Protein AF-A0A564Z6R5-F1 (afdb_monomer)

Solvent-accessible surface area (backbone atoms only — not comparable to full-atom values): 4479 Å² total; per-residue (Å²): 138,54,73,69,58,51,52,51,50,51,35,51,76,74,63,64,62,76,57,68,85,69,46,57,68,74,58,44,54,58,54,51,74,75,46,53,75,67,56,49,53,53,46,32,76,75,31,70,70,50,31,51,49,60,72,76,45,69,54,63,60,54,50,50,56,50,57,56,50,55,67,74,76,111

InterPro domains:
  IPR001810 F-box domain [PF00646] (20-60)
  IPR001810 F-box domain [PS50181] (17-63)
  IPR036047 F-box-like domain superfamily [SSF81383] (14-68)

Mean predicted aligned error: 6.35 Å

Structure (mmCIF, N/CA/C/O backbone):
data_AF-A0A564Z6R5-F1
#
_entry.id   AF-A0A564Z6R5-F1
#
loop_
_atom_site.group_PDB
_atom_site.id
_atom_site.type_symbol
_atom_site.label_atom_id
_atom_site.label_alt_id
_atom_site.label_comp_id
_atom_site.label_asym_id
_atom_site.label_entity_id
_atom_site.label_seq_id
_atom_site.pdbx_PDB_ins_code
_atom_site.Cartn_x
_atom_site.Cartn_y
_atom_site.Cartn_z
_atom_site.occupancy
_atom_site.B_iso_or_equiv
_atom_site.auth_seq_id
_atom_site.auth_comp_id
_atom_site.auth_asym_id
_atom_site.auth_atom_id
_atom_site.pdbx_PDB_model_num
ATOM 1 N N . MET A 1 1 ? 18.294 6.730 -20.985 1.00 58.00 1 MET A N 1
ATOM 2 C CA . MET A 1 1 ? 17.733 5.679 -20.104 1.00 58.00 1 MET A CA 1
ATOM 3 C C . MET A 1 1 ? 18.897 4.834 -19.607 1.00 58.00 1 MET A C 1
ATOM 5 O O . MET A 1 1 ? 19.775 4.555 -20.409 1.00 58.00 1 MET A O 1
ATOM 9 N N . GLY A 1 2 ? 18.993 4.557 -18.304 1.00 89.62 2 GLY A N 1
ATOM 10 C CA . GLY A 1 2 ? 20.209 4.009 -17.675 1.00 89.62 2 GLY A CA 1
ATOM 11 C C . GLY A 1 2 ? 19.942 2.801 -16.773 1.00 89.62 2 GLY A C 1
ATOM 12 O O . GLY A 1 2 ? 18.856 2.230 -16.818 1.00 89.62 2 GLY A O 1
ATOM 13 N N . LYS A 1 3 ? 20.920 2.450 -15.922 1.00 90.31 3 LYS A N 1
ATOM 14 C CA . LYS A 1 3 ? 20.924 1.258 -15.045 1.00 90.31 3 LYS A CA 1
ATOM 15 C C . LYS A 1 3 ? 19.622 1.048 -14.255 1.00 90.31 3 LYS A C 1
ATOM 17 O O . LYS A 1 3 ? 19.161 -0.079 -14.144 1.00 90.31 3 LYS A O 1
ATOM 22 N N . SER A 1 4 ? 18.998 2.118 -13.762 1.00 87.69 4 SER A N 1
ATOM 23 C CA . SER A 1 4 ? 17.745 2.035 -12.996 1.00 87.69 4 SER A CA 1
ATOM 24 C C . SER A 1 4 ? 16.544 1.589 -13.832 1.00 87.69 4 SER A C 1
ATOM 26 O O . SER A 1 4 ? 15.673 0.896 -13.321 1.00 87.69 4 SER A O 1
ATOM 28 N N . ALA A 1 5 ? 16.493 1.968 -15.112 1.00 91.06 5 ALA A N 1
ATOM 29 C CA . ALA A 1 5 ? 15.428 1.526 -16.010 1.00 91.06 5 ALA A CA 1
ATOM 30 C C . ALA A 1 5 ? 15.595 0.043 -16.367 1.00 91.06 5 ALA A C 1
ATOM 32 O O . ALA A 1 5 ? 14.608 -0.680 -16.406 1.00 91.06 5 ALA A O 1
ATOM 33 N N . LEU A 1 6 ? 16.841 -0.410 -16.559 1.00 93.00 6 LEU A N 1
ATOM 34 C CA . LEU A 1 6 ? 17.144 -1.824 -16.788 1.00 93.00 6 LEU A CA 1
ATOM 35 C C . LEU A 1 6 ? 16.745 -2.672 -15.572 1.00 93.00 6 LEU A C 1
ATOM 37 O O . LEU A 1 6 ? 15.961 -3.597 -15.713 1.00 93.00 6 LEU A O 1
ATOM 41 N N . LEU A 1 7 ? 17.167 -2.261 -14.369 1.00 92.50 7 LEU A N 1
ATOM 42 C CA . LEU A 1 7 ? 16.811 -2.932 -13.116 1.00 92.50 7 LEU A CA 1
ATOM 43 C C . LEU A 1 7 ? 15.292 -2.997 -12.902 1.00 92.50 7 LEU A C 1
ATOM 45 O O . LEU A 1 7 ? 14.772 -3.986 -12.397 1.00 92.50 7 LEU A O 1
ATOM 49 N N . PHE A 1 8 ? 14.563 -1.942 -13.266 1.00 88.19 8 PHE A 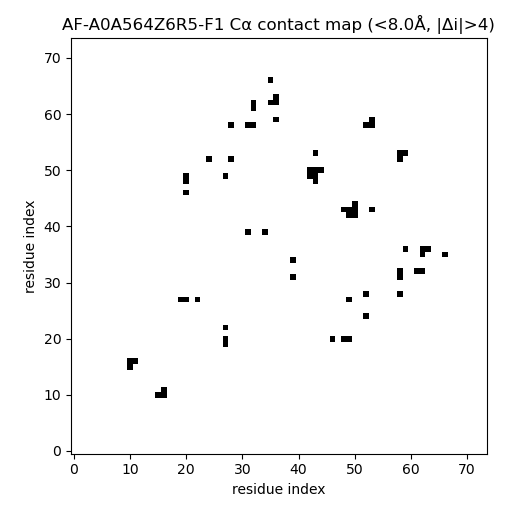N 1
ATOM 50 C CA . PHE A 1 8 ? 13.104 -1.953 -13.212 1.00 88.19 8 PHE A CA 1
ATOM 51 C C . PHE A 1 8 ? 12.499 -2.986 -14.174 1.00 88.19 8 PHE A C 1
ATOM 53 O O . PHE A 1 8 ? 11.601 -3.726 -13.777 1.00 88.19 8 PHE A O 1
ATOM 60 N N . CYS A 1 9 ? 12.996 -3.061 -15.413 1.00 91.75 9 CYS A N 1
ATOM 61 C CA . CYS A 1 9 ? 12.557 -4.065 -16.380 1.00 91.75 9 CYS A CA 1
ATOM 62 C C . CYS A 1 9 ? 12.861 -5.487 -15.900 1.00 91.75 9 CYS A C 1
ATOM 64 O O . CYS A 1 9 ? 11.961 -6.322 -15.948 1.00 91.75 9 CYS A O 1
ATOM 66 N N . ASP A 1 10 ? 14.065 -5.734 -15.380 1.00 94.75 10 ASP A N 1
ATOM 67 C CA . ASP A 1 10 ? 14.468 -7.043 -14.853 1.00 94.75 10 ASP A CA 1
ATOM 68 C C . ASP A 1 10 ? 13.514 -7.485 -13.734 1.00 94.75 10 ASP A C 1
ATOM 70 O O . ASP A 1 10 ? 12.910 -8.555 -13.815 1.00 94.75 10 ASP A O 1
ATOM 74 N N . ASN A 1 11 ? 13.243 -6.595 -12.770 1.00 92.75 11 ASN A N 1
ATOM 75 C CA . ASN A 1 11 ? 12.269 -6.845 -11.704 1.00 92.75 11 ASN A CA 1
ATOM 76 C C . ASN A 1 11 ? 10.875 -7.193 -12.246 1.00 92.75 11 ASN A C 1
ATOM 78 O O . ASN A 1 11 ? 10.231 -8.106 -11.737 1.00 92.75 11 ASN A O 1
ATOM 82 N N . ILE A 1 12 ? 10.396 -6.506 -13.289 1.00 91.19 12 ILE A N 1
ATOM 83 C CA . ILE A 1 12 ? 9.111 -6.855 -13.910 1.00 91.19 12 ILE A CA 1
ATOM 84 C C . ILE A 1 12 ? 9.167 -8.248 -14.538 1.00 91.19 12 ILE A C 1
ATOM 86 O O . ILE A 1 12 ? 8.236 -9.028 -14.344 1.00 91.19 12 ILE A O 1
ATOM 90 N N . THR A 1 13 ? 10.224 -8.561 -15.293 1.00 93.88 13 THR A N 1
ATOM 91 C CA . THR A 1 13 ? 10.351 -9.857 -15.979 1.00 93.88 13 THR A CA 1
ATOM 92 C C . THR A 1 13 ? 10.496 -11.028 -15.013 1.00 93.88 13 THR A C 1
ATOM 94 O O . THR A 1 13 ? 10.028 -12.123 -15.311 1.00 93.88 13 THR A O 1
ATOM 97 N N . GLU A 1 14 ? 11.063 -10.785 -13.834 1.0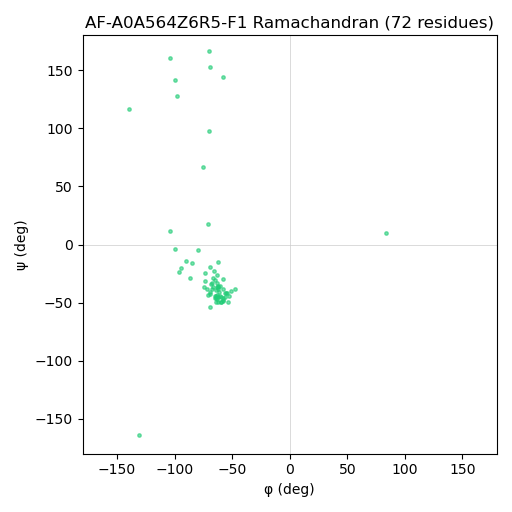0 95.31 14 GLU A N 1
ATOM 98 C CA . GLU A 1 14 ? 11.155 -11.749 -12.735 1.00 95.31 14 GLU A CA 1
ATOM 99 C C . GLU A 1 14 ? 9.847 -11.867 -11.931 1.00 95.31 14 GLU A C 1
ATOM 101 O O . GLU A 1 14 ? 9.733 -12.714 -11.049 1.00 95.31 14 GLU A O 1
ATOM 106 N N . GLY A 1 15 ? 8.838 -11.043 -12.232 1.00 91.62 15 GLY A N 1
ATOM 107 C CA . GLY A 1 15 ? 7.550 -11.049 -11.539 1.00 91.62 15 GLY A CA 1
ATOM 108 C C . GLY A 1 15 ? 7.523 -10.248 -10.233 1.00 91.62 15 GLY A C 1
ATOM 109 O O . GLY A 1 15 ? 6.516 -10.293 -9.523 1.00 91.62 15 GLY A O 1
ATOM 110 N N . ASN A 1 16 ? 8.565 -9.465 -9.931 1.00 91.94 16 ASN A N 1
ATOM 111 C CA . ASN A 1 16 ? 8.651 -8.567 -8.772 1.00 91.94 16 ASN A CA 1
ATOM 112 C C . ASN A 1 16 ? 7.801 -7.305 -8.997 1.00 91.94 16 ASN A C 1
ATOM 114 O O . ASN A 1 16 ? 8.297 -6.186 -9.154 1.00 91.94 16 ASN A O 1
ATOM 118 N N . ILE A 1 17 ? 6.485 -7.495 -9.048 1.00 89.25 17 ILE A N 1
ATOM 119 C CA . ILE A 1 17 ? 5.508 -6.434 -9.272 1.00 89.25 17 ILE A CA 1
ATOM 120 C C . ILE A 1 17 ? 4.943 -5.989 -7.925 1.00 89.25 17 ILE A C 1
ATOM 122 O O . ILE A 1 17 ? 4.404 -6.790 -7.164 1.00 89.25 17 ILE A O 1
ATOM 126 N N . ASP A 1 18 ? 4.980 -4.684 -7.656 1.00 88.12 18 ASP A N 1
ATOM 127 C CA . ASP A 1 18 ? 4.191 -4.112 -6.566 1.00 88.12 18 ASP A CA 1
ATOM 128 C C . ASP A 1 18 ? 2.700 -4.153 -6.936 1.00 88.12 18 ASP A C 1
ATOM 130 O O . ASP A 1 18 ? 2.180 -3.31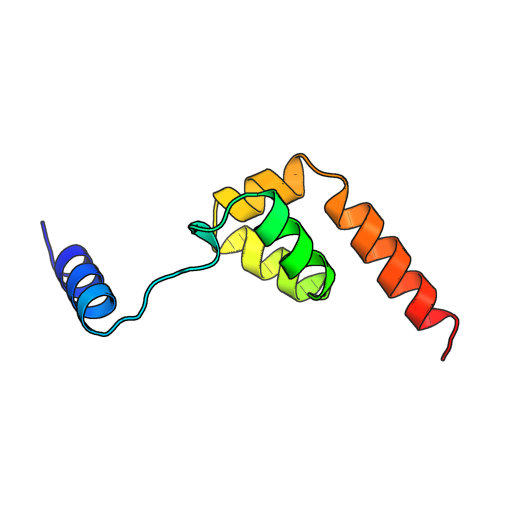1 -7.677 1.00 88.12 18 ASP A O 1
ATOM 134 N N . PHE A 1 19 ? 2.014 -5.182 -6.442 1.00 89.75 19 PHE A N 1
ATOM 135 C CA . PHE A 1 19 ? 0.578 -5.354 -6.627 1.00 89.75 19 PHE A CA 1
ATOM 136 C C . PHE A 1 19 ? -0.232 -4.382 -5.775 1.00 89.75 19 PHE A C 1
ATOM 138 O O . PHE A 1 19 ? -1.305 -3.961 -6.201 1.00 89.75 19 PHE A O 1
ATOM 145 N N . LEU A 1 20 ? 0.266 -4.000 -4.597 1.00 89.56 20 LEU A N 1
ATOM 146 C CA . LEU A 1 20 ? -0.494 -3.220 -3.626 1.00 89.56 20 LEU A CA 1
ATOM 147 C C . LEU A 1 20 ? -0.821 -1.829 -4.174 1.00 89.56 20 LEU A C 1
ATOM 149 O O . LEU A 1 20 ? -1.978 -1.413 -4.136 1.00 89.56 20 LEU A O 1
ATOM 153 N N . SER A 1 21 ? 0.156 -1.144 -4.774 1.00 87.75 21 SER A N 1
ATOM 154 C CA . SER A 1 21 ? -0.072 0.168 -5.402 1.00 87.75 21 SER A CA 1
ATOM 155 C C . SER A 1 21 ? -0.998 0.106 -6.625 1.00 87.75 21 SER A C 1
ATOM 157 O O . SER A 1 21 ? -1.668 1.090 -6.963 1.00 87.75 21 SER A O 1
ATOM 159 N N . ARG A 1 22 ? -1.113 -1.061 -7.266 1.00 91.00 22 ARG A N 1
ATOM 160 C CA . ARG A 1 22 ? -1.972 -1.288 -8.439 1.00 91.00 22 ARG A CA 1
ATOM 161 C C . ARG A 1 22 ? -3.418 -1.629 -8.081 1.00 91.00 22 ARG A C 1
ATOM 163 O O . ARG A 1 22 ? -4.290 -1.488 -8.934 1.00 91.00 22 ARG A O 1
ATOM 170 N N . MET A 1 23 ? -3.700 -2.011 -6.837 1.00 93.56 23 MET A N 1
ATOM 171 C CA . MET A 1 23 ? -5.060 -2.342 -6.406 1.00 93.56 23 MET A CA 1
ATOM 172 C C . MET A 1 23 ? -5.982 -1.106 -6.360 1.00 93.56 23 MET A C 1
ATOM 174 O O . MET A 1 23 ? -5.526 0.023 -6.138 1.00 93.56 23 MET A O 1
ATOM 178 N N . PRO A 1 24 ? -7.303 -1.280 -6.525 1.00 93.38 24 PRO A N 1
ATOM 179 C CA . PRO A 1 24 ? -8.285 -0.238 -6.240 1.00 93.38 24 PRO A CA 1
ATOM 180 C C . PRO A 1 24 ? -8.205 0.255 -4.782 1.00 93.38 24 PRO A C 1
ATOM 182 O O . PRO A 1 24 ? -8.007 -0.565 -3.880 1.00 93.38 24 PRO A O 1
ATOM 185 N N . PRO A 1 25 ? -8.428 1.557 -4.504 1.00 91.25 25 PRO A N 1
ATOM 186 C CA . PRO A 1 25 ? -8.368 2.101 -3.144 1.00 91.25 25 PRO A CA 1
ATOM 187 C C . PRO A 1 25 ? -9.198 1.340 -2.091 1.00 91.25 25 PRO A C 1
ATOM 189 O O . PRO A 1 25 ? -8.680 1.125 -0.996 1.00 91.25 25 PRO A O 1
ATOM 192 N N . PRO A 1 26 ? -10.425 0.849 -2.380 1.00 91.12 26 PRO A N 1
ATOM 193 C CA . PRO A 1 26 ? -11.189 0.057 -1.410 1.00 91.12 26 PRO A CA 1
ATOM 194 C C . PRO A 1 26 ? -10.487 -1.239 -0.978 1.00 91.12 26 PRO A C 1
ATOM 196 O O . PRO A 1 26 ? -10.561 -1.621 0.189 1.00 91.12 26 PRO A O 1
ATOM 199 N N . ILE A 1 27 ? -9.772 -1.897 -1.897 1.00 93.31 27 ILE A N 1
ATOM 200 C CA . ILE A 1 27 ? -9.011 -3.118 -1.599 1.00 93.31 27 ILE A CA 1
ATOM 201 C C . ILE A 1 27 ? -7.791 -2.775 -0.743 1.00 93.31 27 ILE A C 1
ATOM 203 O O . ILE A 1 27 ? -7.546 -3.443 0.258 1.00 93.31 27 ILE A O 1
ATOM 207 N N . ILE A 1 28 ? -7.074 -1.698 -1.080 1.00 92.44 28 ILE A N 1
ATOM 208 C CA . ILE A 1 28 ? -5.927 -1.226 -0.288 1.00 92.44 28 ILE A CA 1
ATOM 209 C C . ILE A 1 28 ? -6.368 -0.929 1.148 1.00 92.44 28 ILE A C 1
ATOM 211 O O . ILE A 1 28 ? -5.756 -1.435 2.081 1.00 92.44 28 ILE A O 1
ATOM 215 N N . LYS A 1 29 ? -7.474 -0.201 1.347 1.00 89.56 29 LYS A N 1
ATOM 216 C CA . LYS A 1 29 ? -8.031 0.062 2.687 1.00 89.56 29 LYS A CA 1
ATOM 217 C C . LYS A 1 29 ? -8.320 -1.218 3.458 1.00 89.56 29 LYS A C 1
ATOM 219 O O . LYS A 1 29 ? -7.981 -1.325 4.636 1.00 89.56 29 LYS A O 1
ATOM 224 N N . LYS A 1 30 ? -8.931 -2.204 2.793 1.00 90.38 30 LYS A N 1
ATOM 225 C CA . LYS A 1 30 ? -9.216 -3.494 3.418 1.00 90.38 30 LYS A CA 1
ATOM 226 C C . LYS A 1 30 ? -7.928 -4.193 3.852 1.00 90.38 30 LYS A C 1
ATOM 228 O O . LYS A 1 30 ? -7.900 -4.725 4.954 1.00 90.38 30 LYS A O 1
ATOM 233 N N . ILE A 1 31 ? -6.868 -4.144 3.047 1.00 91.81 31 ILE A N 1
ATOM 234 C CA . ILE A 1 31 ? -5.548 -4.682 3.409 1.00 91.81 31 ILE A CA 1
ATOM 235 C C . ILE A 1 31 ? -4.959 -3.921 4.604 1.00 91.81 31 ILE A C 1
ATOM 237 O O . ILE A 1 31 ? -4.580 -4.556 5.585 1.00 91.81 31 ILE A O 1
ATOM 241 N N . LEU A 1 32 ? -4.951 -2.582 4.576 1.00 90.06 32 LEU A N 1
ATOM 242 C CA . LEU A 1 32 ? -4.432 -1.753 5.673 1.00 90.06 32 LEU A CA 1
ATOM 243 C C . LEU A 1 32 ? -5.149 -2.035 7.004 1.00 90.06 32 LEU A C 1
ATOM 245 O O . LEU A 1 32 ? -4.519 -1.974 8.053 1.00 90.06 32 LEU A O 1
ATOM 249 N N . SER A 1 33 ? -6.425 -2.443 6.982 1.00 87.69 33 SER A N 1
ATOM 250 C CA . SER A 1 33 ? -7.155 -2.839 8.201 1.00 87.69 33 SER A CA 1
ATOM 251 C C . SER A 1 33 ? -6.574 -4.062 8.933 1.00 87.69 33 SER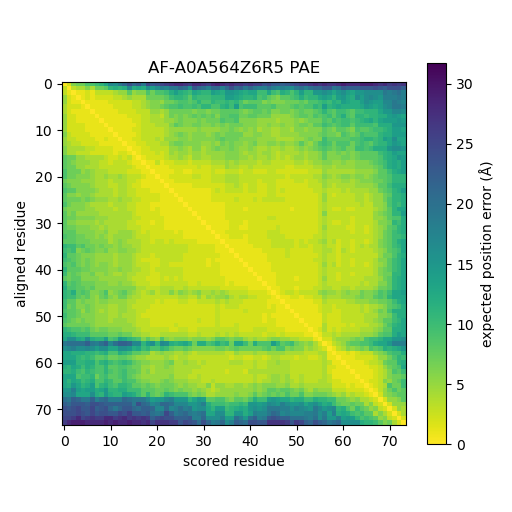 A C 1
ATOM 253 O O . SER A 1 33 ? -6.894 -4.279 10.103 1.00 87.69 33 SER A O 1
ATOM 255 N N . PHE A 1 34 ? -5.692 -4.833 8.289 1.00 89.38 34 PHE A N 1
ATOM 256 C CA . PHE A 1 34 ? -4.956 -5.954 8.890 1.00 89.38 34 PHE A CA 1
ATOM 257 C C . PHE A 1 34 ? -3.517 -5.599 9.290 1.00 89.38 34 PHE A C 1
ATOM 259 O O . PHE A 1 34 ? -2.825 -6.428 9.871 1.00 89.38 34 PHE A O 1
ATOM 266 N N . VAL A 1 35 ? -3.052 -4.384 8.990 1.00 90.00 35 VAL A N 1
ATOM 267 C CA . VAL A 1 35 ? -1.686 -3.930 9.282 1.00 90.00 35 VAL A CA 1
ATOM 268 C C . VAL A 1 35 ? -1.696 -3.078 10.554 1.00 90.00 35 VAL A C 1
ATOM 270 O O . VAL A 1 35 ? -2.640 -2.322 10.797 1.00 90.00 35 VAL A O 1
ATOM 273 N N . ASN A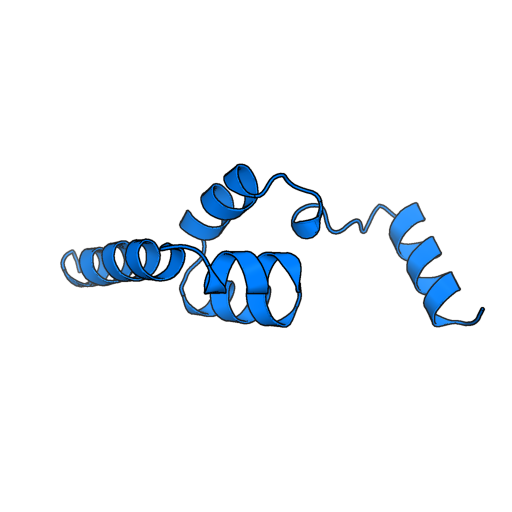 1 36 ? -0.678 -3.214 11.403 1.00 89.94 36 ASN A N 1
ATOM 274 C CA . ASN A 1 36 ? -0.521 -2.384 12.601 1.00 89.94 36 ASN A CA 1
ATOM 275 C C . ASN A 1 36 ? -0.153 -0.929 12.243 1.00 89.94 36 ASN A C 1
ATOM 277 O O . ASN A 1 36 ? 0.214 -0.628 11.106 1.00 89.94 36 ASN A O 1
ATOM 281 N N . ALA A 1 37 ? -0.251 -0.016 13.211 1.00 89.75 37 ALA A N 1
ATOM 282 C CA . ALA A 1 37 ? 0.046 1.401 12.985 1.00 89.75 37 ALA A CA 1
ATOM 283 C C . ALA A 1 37 ? 1.454 1.641 12.395 1.00 89.75 37 ALA A C 1
ATOM 285 O O . ALA A 1 37 ? 1.610 2.430 11.464 1.00 89.75 37 ALA A O 1
ATOM 286 N N . GLU A 1 38 ? 2.466 0.923 12.890 1.00 91.00 38 GLU A N 1
ATOM 287 C CA . GLU A 1 38 ? 3.848 1.023 12.403 1.00 91.00 38 GLU A CA 1
ATOM 288 C C . GLU A 1 38 ? 3.980 0.589 10.936 1.00 91.00 38 GLU A C 1
ATOM 290 O O . GLU A 1 38 ? 4.553 1.307 10.115 1.00 91.00 38 GLU A O 1
ATOM 295 N N . GLY A 1 39 ? 3.396 -0.554 10.571 1.00 91.62 39 GLY A N 1
ATOM 296 C CA . GLY A 1 39 ? 3.419 -1.060 9.203 1.00 91.62 39 GLY A CA 1
ATOM 297 C C . GLY A 1 39 ? 2.700 -0.130 8.227 1.00 91.62 39 GLY A C 1
ATOM 298 O O . GLY A 1 39 ? 3.175 0.068 7.109 1.00 91.62 39 GLY A O 1
ATOM 299 N N . ILE A 1 40 ? 1.601 0.501 8.653 1.00 91.31 40 ILE A N 1
ATOM 300 C CA . ILE A 1 40 ? 0.893 1.504 7.846 1.00 91.31 40 ILE A CA 1
ATOM 301 C C . ILE A 1 40 ? 1.771 2.742 7.626 1.00 91.31 40 ILE A C 1
ATOM 303 O O . ILE A 1 40 ? 1.868 3.210 6.489 1.00 91.31 40 ILE A O 1
ATOM 307 N N . SER A 1 41 ? 2.451 3.241 8.666 1.00 90.62 41 SER A N 1
ATOM 308 C CA . SER A 1 41 ? 3.406 4.355 8.535 1.00 90.62 41 SER A CA 1
ATOM 309 C C . SER A 1 41 ? 4.526 4.036 7.546 1.00 90.62 41 SER A C 1
ATOM 311 O O . SER A 1 41 ? 4.812 4.839 6.658 1.00 90.62 41 SER A O 1
ATOM 313 N N . ASN A 1 42 ? 5.119 2.844 7.637 1.00 93.38 42 ASN A N 1
ATOM 314 C CA . ASN A 1 42 ? 6.183 2.429 6.723 1.00 93.38 42 ASN A CA 1
ATOM 315 C C . ASN A 1 42 ? 5.683 2.332 5.271 1.00 93.38 42 ASN A C 1
ATOM 317 O O . ASN A 1 42 ? 6.329 2.845 4.358 1.00 93.38 42 ASN A O 1
ATOM 321 N N . LEU A 1 43 ? 4.499 1.751 5.048 1.00 91.25 43 LEU A N 1
ATOM 322 C CA . LEU A 1 43 ? 3.892 1.666 3.715 1.00 91.25 43 LEU A CA 1
ATOM 323 C C . LEU A 1 43 ? 3.595 3.046 3.112 1.00 91.25 43 LEU A C 1
ATOM 325 O O . LEU A 1 43 ? 3.806 3.251 1.914 1.00 91.25 43 LEU A O 1
ATOM 329 N N . ALA A 1 44 ? 3.143 4.001 3.928 1.00 91.00 44 ALA A N 1
ATOM 330 C CA . ALA A 1 44 ? 2.889 5.370 3.487 1.00 91.00 44 ALA A CA 1
ATOM 331 C C . ALA A 1 44 ? 4.174 6.080 3.018 1.00 91.00 44 ALA A C 1
ATOM 333 O O . ALA A 1 44 ? 4.121 6.860 2.069 1.00 91.00 44 ALA A O 1
ATOM 334 N N . CYS A 1 45 ? 5.331 5.773 3.612 1.00 91.19 45 CYS A N 1
ATOM 335 C CA . CYS A 1 45 ? 6.628 6.311 3.182 1.00 91.19 45 CYS A CA 1
ATOM 336 C C . CYS A 1 45 ? 7.146 5.689 1.873 1.00 91.19 45 CYS A C 1
ATOM 338 O O . CYS A 1 45 ? 7.936 6.316 1.168 1.00 91.19 45 CYS A O 1
ATOM 340 N N . CYS A 1 46 ? 6.710 4.474 1.528 1.00 87.56 46 CYS A N 1
ATOM 341 C CA . CYS A 1 46 ? 7.177 3.756 0.339 1.00 87.56 46 CYS A CA 1
ATOM 342 C C . CYS A 1 46 ? 6.280 3.946 -0.895 1.00 87.56 46 CYS A C 1
ATOM 344 O O . CYS A 1 46 ? 6.731 3.712 -2.015 1.00 87.56 46 CYS A O 1
ATOM 346 N N . CYS A 1 47 ? 5.018 4.358 -0.725 1.00 88.88 47 CYS A N 1
ATOM 347 C CA . CYS A 1 47 ? 4.060 4.457 -1.825 1.00 88.88 47 CYS A CA 1
ATOM 348 C C . CYS A 1 47 ? 3.191 5.716 -1.731 1.00 88.88 47 CYS A C 1
ATOM 350 O O . CYS A 1 47 ? 2.345 5.839 -0.846 1.00 88.88 47 CYS A O 1
ATOM 352 N N . LYS A 1 48 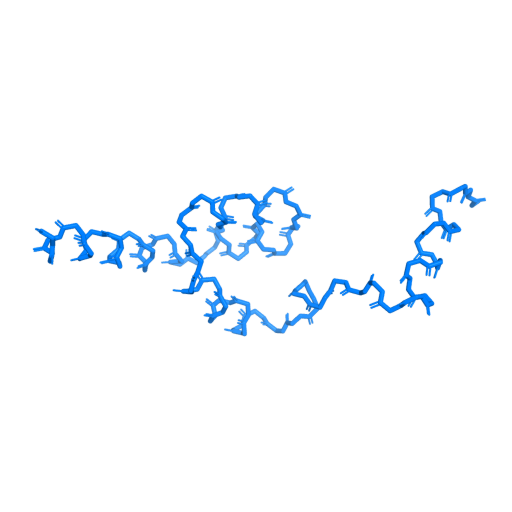? 3.313 6.610 -2.724 1.00 90.25 48 LYS A N 1
ATOM 353 C CA . LYS A 1 48 ? 2.539 7.862 -2.792 1.00 90.25 48 LYS A CA 1
ATOM 354 C C . LYS A 1 48 ? 1.025 7.634 -2.731 1.00 90.25 48 LYS A C 1
ATOM 356 O O . LYS A 1 48 ? 0.331 8.339 -2.013 1.00 90.25 48 LYS A O 1
ATOM 361 N N . LYS A 1 49 ? 0.513 6.618 -3.430 1.00 91.19 49 LYS A N 1
ATOM 362 C CA . LYS A 1 49 ? -0.922 6.297 -3.428 1.00 91.19 49 LYS A CA 1
ATOM 363 C C . LYS A 1 49 ? -1.413 5.863 -2.046 1.00 91.19 49 LYS A C 1
ATOM 365 O O . LYS A 1 49 ? -2.507 6.233 -1.641 1.00 91.19 49 LYS A O 1
ATOM 370 N N . ILE A 1 50 ? -0.610 5.082 -1.322 1.00 90.88 50 ILE A N 1
ATOM 371 C CA . ILE A 1 50 ? -0.939 4.678 0.051 1.00 90.88 50 ILE A CA 1
ATOM 372 C C . ILE A 1 50 ? -0.859 5.888 0.982 1.00 90.88 50 ILE A C 1
ATOM 374 O O . ILE A 1 50 ? -1.752 6.067 1.801 1.00 90.88 50 ILE A O 1
ATOM 378 N N . SER A 1 51 ? 0.151 6.746 0.811 1.00 92.44 51 SER A N 1
ATOM 379 C CA . SER A 1 51 ? 0.262 8.016 1.535 1.00 92.44 51 SER A CA 1
ATOM 380 C C . SER A 1 51 ? -1.004 8.867 1.379 1.00 92.44 51 SER A C 1
ATOM 382 O O . SER A 1 51 ? -1.601 9.260 2.377 1.00 92.44 51 SER A O 1
ATOM 384 N N . GLU A 1 52 ? -1.480 9.055 0.145 1.00 92.50 52 GLU A N 1
ATOM 385 C CA . GLU A 1 52 ? -2.706 9.807 -0.155 1.00 92.50 52 GLU A CA 1
ATOM 386 C C . GLU A 1 52 ? -3.947 9.188 0.507 1.00 92.50 52 GLU A C 1
ATOM 388 O O . GLU A 1 52 ? -4.731 9.911 1.121 1.00 92.50 52 GLU A O 1
ATOM 393 N N . ILE A 1 53 ? -4.098 7.858 0.449 1.00 90.38 53 ILE A N 1
ATOM 394 C CA . ILE A 1 53 ? -5.190 7.140 1.129 1.00 90.38 53 ILE A CA 1
ATOM 395 C C . ILE A 1 53 ? -5.130 7.393 2.641 1.00 90.38 53 ILE A C 1
ATOM 397 O O . ILE A 1 53 ? -6.122 7.795 3.240 1.00 90.38 53 ILE A O 1
ATOM 401 N N . CYS A 1 54 ? -3.961 7.230 3.262 1.00 88.50 54 CYS A N 1
ATOM 402 C CA . CYS A 1 54 ? -3.782 7.455 4.696 1.00 88.50 54 CYS A CA 1
ATOM 403 C C . CYS A 1 54 ? -4.035 8.913 5.122 1.00 88.50 54 CYS A C 1
ATOM 405 O O . CYS A 1 54 ? -4.365 9.145 6.284 1.00 88.50 54 CYS A O 1
ATOM 407 N N . SER A 1 55 ? -3.856 9.888 4.224 1.00 86.56 55 SER A N 1
ATOM 408 C CA . SER A 1 55 ? -4.076 11.314 4.504 1.00 86.56 55 SER A CA 1
ATOM 409 C C . SER A 1 55 ? -5.517 11.782 4.291 1.00 86.56 55 SER A C 1
ATOM 411 O O . SER A 1 55 ? -5.928 12.746 4.933 1.00 86.56 55 SER A O 1
ATOM 413 N N . GLN A 1 56 ? -6.274 11.154 3.389 1.00 81.81 56 GLN A N 1
ATOM 414 C CA . GLN A 1 56 ? -7.653 11.561 3.083 1.00 81.81 56 GLN A CA 1
ATOM 415 C C . GLN A 1 56 ? -8.709 10.759 3.844 1.00 81.81 56 GLN A C 1
ATOM 417 O O . GLN A 1 56 ? -9.828 11.240 4.025 1.00 81.81 56 GLN A O 1
ATOM 422 N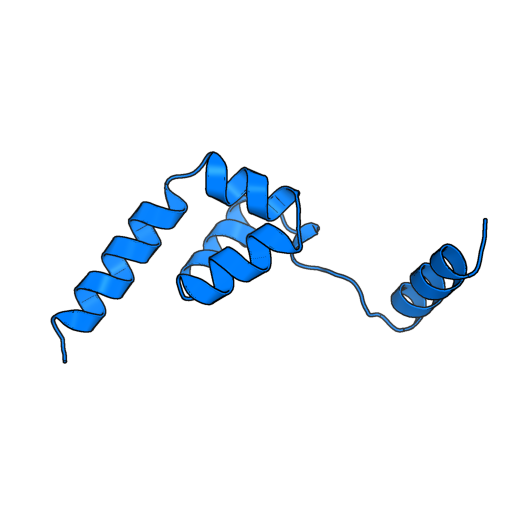 N . ASP A 1 57 ? -8.375 9.549 4.287 1.00 67.69 57 ASP A N 1
ATOM 423 C CA . ASP A 1 57 ? -9.336 8.635 4.888 1.00 67.69 57 ASP A CA 1
ATOM 424 C C . ASP A 1 57 ? -9.244 8.531 6.410 1.00 67.69 57 ASP A C 1
ATOM 426 O O . ASP A 1 57 ? -8.220 8.766 7.048 1.00 67.69 57 ASP A O 1
ATOM 430 N N . ASN A 1 58 ? -10.336 8.052 7.005 1.00 79.00 58 ASN A N 1
ATOM 431 C CA . ASN A 1 58 ? -10.456 7.702 8.420 1.00 79.00 58 ASN A CA 1
ATOM 432 C C . ASN A 1 58 ? -9.669 6.433 8.824 1.00 79.00 58 ASN A C 1
ATOM 434 O O . ASN A 1 58 ? -9.929 5.871 9.890 1.00 79.00 58 ASN A O 1
ATOM 438 N N . THR A 1 59 ? -8.697 5.997 8.012 1.00 81.19 59 THR A N 1
ATOM 439 C CA . THR A 1 59 ? -7.898 4.776 8.215 1.00 81.19 59 THR A CA 1
ATOM 440 C C . THR A 1 59 ? -7.257 4.741 9.601 1.00 81.19 59 THR A C 1
ATOM 442 O O . THR A 1 59 ? -7.368 3.742 10.306 1.00 81.19 59 THR A O 1
ATOM 445 N N . TRP A 1 60 ? -6.677 5.855 10.053 1.00 85.25 60 TRP A N 1
ATOM 446 C CA . TRP A 1 60 ? -6.077 5.952 11.387 1.00 85.25 60 TRP A CA 1
ATOM 447 C C . TRP A 1 60 ? -7.090 5.821 12.528 1.00 85.25 60 TRP A C 1
ATOM 449 O O . TRP A 1 60 ? -6.754 5.297 13.586 1.00 85.25 60 TRP A O 1
ATOM 459 N N . GLY A 1 61 ? -8.339 6.243 12.317 1.00 83.06 61 GLY A N 1
ATOM 460 C CA . GLY A 1 61 ? -9.406 6.075 13.302 1.00 83.06 61 GLY A CA 1
ATOM 461 C C . GLY A 1 61 ? -9.790 4.608 13.500 1.00 83.06 61 GLY A C 1
ATOM 462 O O . GLY A 1 61 ? -10.041 4.183 14.628 1.00 83.06 61 GLY A O 1
ATOM 463 N N . ASP A 1 62 ? -9.804 3.822 12.422 1.00 83.12 62 ASP A N 1
ATOM 464 C CA . ASP A 1 62 ? -10.045 2.377 12.489 1.00 83.12 62 ASP A CA 1
ATOM 465 C C . ASP A 1 62 ? -8.880 1.633 13.145 1.00 83.12 62 ASP A C 1
ATOM 467 O O . ASP A 1 62 ? -9.102 0.786 14.011 1.00 83.12 62 ASP A O 1
ATOM 471 N N . VAL A 1 63 ? -7.647 2.007 12.793 1.00 84.75 63 VAL A N 1
ATOM 472 C CA . VAL A 1 63 ? -6.418 1.467 13.396 1.00 84.75 63 VAL A CA 1
ATOM 473 C C . VAL A 1 63 ? -6.391 1.745 14.896 1.00 84.75 63 VAL A C 1
ATOM 475 O O . VAL A 1 63 ? -6.242 0.820 15.688 1.00 84.75 63 VAL A O 1
ATOM 478 N N . TYR A 1 64 ? -6.639 2.992 15.303 1.00 83.75 64 TYR A N 1
ATOM 479 C CA . TYR A 1 64 ? -6.680 3.376 16.713 1.00 83.75 64 TYR A CA 1
ATOM 480 C C . TYR A 1 64 ? -7.747 2.600 17.491 1.00 83.75 64 TYR A C 1
ATOM 482 O O . TYR A 1 64 ? -7.473 2.090 18.575 1.00 83.75 64 TYR A O 1
ATOM 490 N N . ARG A 1 65 ? -8.966 2.466 16.947 1.00 84.94 65 ARG A N 1
ATOM 491 C CA . ARG A 1 65 ? -10.046 1.689 17.585 1.00 84.94 65 ARG A CA 1
ATOM 492 C C . ARG A 1 65 ? -9.711 0.210 17.739 1.00 84.94 65 ARG A C 1
ATOM 494 O O . ARG A 1 65 ? -10.141 -0.396 18.715 1.00 84.94 65 ARG A O 1
ATOM 501 N N . ARG A 1 66 ? -9.016 -0.389 16.774 1.00 85.06 66 ARG A N 1
ATOM 502 C CA . ARG A 1 66 ? -8.580 -1.786 16.859 1.00 85.06 66 ARG A CA 1
ATOM 503 C C . ARG A 1 66 ? -7.505 -1.943 17.931 1.00 85.06 66 ARG A C 1
ATOM 505 O O . ARG A 1 66 ? -7.687 -2.738 18.848 1.00 85.06 66 ARG A O 1
ATOM 512 N N . ASP A 1 67 ? -6.449 -1.145 17.846 1.00 80.38 67 ASP A N 1
ATO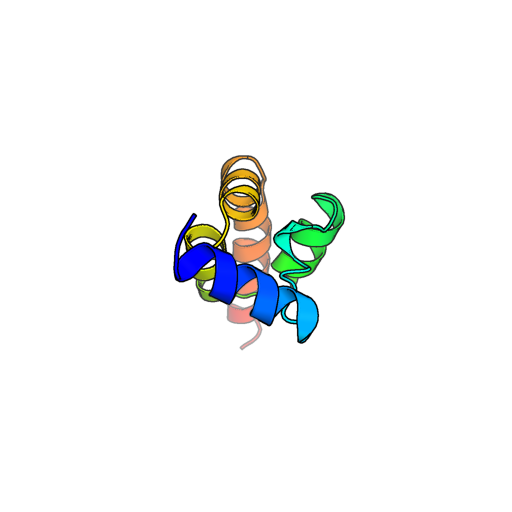M 513 C CA . ASP A 1 67 ? -5.277 -1.275 18.714 1.00 80.38 67 ASP A CA 1
ATOM 514 C C . ASP A 1 67 ? -5.639 -0.943 20.180 1.00 80.38 67 ASP A C 1
ATOM 516 O O . ASP A 1 67 ? -5.212 -1.634 21.101 1.00 80.38 67 ASP A O 1
ATOM 520 N N . SER A 1 68 ? -6.530 0.035 20.406 1.00 81.25 68 SER A N 1
ATOM 521 C CA . SER A 1 68 ? -7.072 0.351 21.743 1.00 81.25 68 SER A CA 1
ATOM 522 C C . SER A 1 68 ? -7.976 -0.745 22.325 1.00 81.2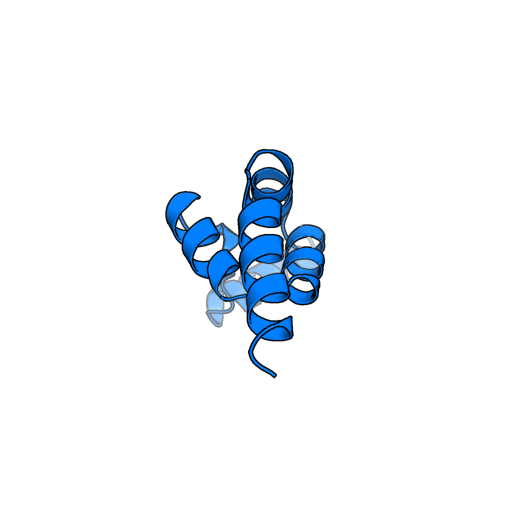5 68 SER A C 1
ATOM 524 O O . SER A 1 68 ? -7.993 -0.957 23.539 1.00 81.25 68 SER A O 1
ATOM 526 N N . LYS A 1 69 ? -8.723 -1.476 21.489 1.00 70.25 69 LYS A N 1
ATOM 527 C CA . LYS A 1 69 ? -9.530 -2.621 21.939 1.00 70.25 69 LYS A CA 1
ATOM 528 C C . LYS A 1 69 ? -8.671 -3.842 22.249 1.00 70.25 69 LYS A C 1
ATOM 530 O O . LYS A 1 69 ? -8.976 -4.551 23.201 1.00 70.25 69 LYS A O 1
ATOM 535 N N . GLU A 1 70 ? -7.600 -4.082 21.493 1.00 61.59 70 GLU A N 1
ATOM 536 C CA . GLU A 1 70 ? -6.640 -5.141 21.825 1.00 61.59 70 GLU A CA 1
ATOM 537 C C . GLU A 1 70 ? -5.950 -4.893 23.170 1.00 61.59 70 GLU A C 1
ATOM 539 O O . GLU A 1 70 ? -5.748 -5.839 23.927 1.00 61.59 70 GLU A O 1
ATOM 544 N N . SER A 1 71 ? -5.657 -3.635 23.518 1.00 58.44 71 SER A N 1
ATOM 545 C CA . SER A 1 71 ? -5.087 -3.296 24.829 1.00 58.44 71 SER A CA 1
ATOM 546 C C . SER A 1 71 ? -6.040 -3.480 26.017 1.00 58.44 71 SER A C 1
ATOM 548 O O . SER A 1 71 ? -5.564 -3.567 27.140 1.00 58.44 71 SER A O 1
ATOM 550 N N . LEU A 1 72 ? -7.359 -3.543 25.796 1.00 58.00 72 LEU A N 1
ATOM 551 C CA . LEU A 1 72 ? -8.354 -3.766 26.860 1.00 58.00 72 LEU A CA 1
ATOM 552 C C . LEU A 1 72 ? -8.673 -5.254 27.092 1.00 58.00 72 LEU A C 1
ATOM 554 O O . LEU A 1 72 ? -9.294 -5.589 28.095 1.00 58.00 72 LEU A O 1
ATOM 558 N N . ASN A 1 73 ? -8.272 -6.131 26.167 1.00 55.94 73 ASN A N 1
ATOM 559 C CA . ASN A 1 73 ? -8.522 -7.577 26.219 1.00 55.94 73 ASN A CA 1
ATOM 560 C C . ASN A 1 73 ? -7.276 -8.394 26.629 1.00 55.94 73 ASN A C 1
ATOM 562 O O . ASN A 1 73 ? -7.272 -9.616 26.471 1.00 55.94 73 ASN A O 1
ATOM 566 N N . LYS A 1 74 ? -6.221 -7.727 27.107 1.00 46.50 74 LYS A N 1
ATOM 567 C CA . LYS A 1 74 ? -5.012 -8.318 27.700 1.00 46.50 74 LYS A CA 1
ATOM 568 C C . LYS A 1 74 ? -4.995 -8.055 29.197 1.00 46.50 74 LYS A C 1
ATOM 570 O O . LYS A 1 74 ? -4.514 -8.954 29.917 1.00 46.50 74 LYS A O 1
#

Organism: Hymenolepis diminuta (NCBI:txid6216)

Radius of gyration: 15.89 Å; Cα contacts (8 Å, |Δi|>4): 34; chains: 1; bounding box: 32×23×48 Å

Secondary structure (DSSP, 8-state):
--HHHHHHHHHHHTT----TTTS-HHHHHHHHTTS-HHHHHHHHHH-HHHHHHHHHSTHHHHHHHHHHHHHH--

Nearest PDB structures (foldseek):
  2ovr-assembly1_B  TM=8.287E-01  e=2.488E-01  Homo sapiens
  2ovp-assembly1_B  TM=7.970E-01  e=3.426E-01  Homo sapiens
  7t1y-assembly1_B  TM=8.220E-01  e=5.029E-01  Homo sapiens
  2ovq-assembly1_B  TM=8.250E-01  e=5.029E-01  Homo sapiens
  7t1z-assembly1_B  TM=7.739E-01  e=4.718E-01  Homo sapiens

Sequence (74 aa):
MGKSALLFCDNITEGNIDFLSRMPPPIIKKILSFVNAEGISNLACCCKKISEICSQDNTWGDVYRRDSKESLNK

pLDDT: mean 86.15, std 10.13, range [46.5, 95.31]

Foldseek 3Di:
DDDVVVVVVVCVVVVVDPVLLVDDLVVNLVVLLPPAPVRLVVVLVVHVSSVVSVVPDCSVVSNCVVVVVVVVVD